Protein AF-A0A0S7EJ50-F1 (afdb_monomer)

InterPro domains:
  IPR002126 Cadherin-like [PF00028] (63-125)
  IPR002126 Cadherin-like [PR00205] (23-35)
  IPR002126 Cadherin-like [PR00205] (37-56)
  IPR002126 Cadherin-like [PR00205] (56-69)
  IPR002126 Cadherin-like [PS50268] (10-58)
  IPR002126 Cadherin-like [PS50268] (59-124)
  IPR002126 Cadherin-like [SM00112] (1-56)
  IPR015919 Cadherin-like superfamily [SSF49313] (10-58)
  IPR015919 Cadherin-like superfamily [SSF49313] (46-128)
  IPR020894 Cadherin conserved site [PS00232] (46-56)
  IPR050174 Protocadherin/Cadherin-related Cell Adhesion [PTHR24028] (4-130)

Radius of gyration: 29.41 Å; Cα contacts (8 Å, |Δi|>4): 168; chains: 1; bounding box: 62×27×97 Å

Structure (mmCIF, N/CA/C/O backbone):
data_AF-A0A0S7EJ50-F1
#
_entry.id   AF-A0A0S7EJ50-F1
#
loop_
_atom_site.group_PDB
_atom_site.id
_atom_site.type_symbol
_atom_site.label_atom_id
_atom_site.label_alt_id
_atom_site.label_comp_id
_atom_site.label_asym_id
_atom_site.label_entity_id
_atom_site.label_seq_id
_atom_site.pdbx_PDB_ins_code
_atom_site.Cartn_x
_atom_site.Cartn_y
_atom_site.Cartn_z
_atom_site.occupancy
_atom_site.B_iso_or_equiv
_atom_site.auth_seq_id
_atom_site.auth_comp_id
_atom_site.auth_asym_id
_atom_site.auth_atom_id
_atom_site.pdbx_PDB_model_num
ATOM 1 N N . GLU A 1 1 ? 37.054 -16.760 -39.577 1.00 46.12 1 GLU A N 1
ATOM 2 C CA . GLU A 1 1 ? 36.215 -17.005 -38.386 1.00 46.12 1 GLU A CA 1
ATOM 3 C C . GLU A 1 1 ? 34.843 -16.431 -38.690 1.00 46.12 1 GLU A C 1
ATOM 5 O O . GLU A 1 1 ? 34.790 -15.350 -39.262 1.00 46.12 1 GLU A O 1
ATOM 10 N N . ARG A 1 2 ? 33.759 -17.186 -38.483 1.00 49.78 2 ARG A N 1
ATOM 11 C CA . ARG A 1 2 ? 32.410 -16.651 -38.710 1.00 49.78 2 ARG A CA 1
ATOM 12 C C . ARG A 1 2 ? 32.139 -15.667 -37.579 1.00 49.78 2 ARG A C 1
ATOM 14 O O . ARG A 1 2 ? 32.277 -16.059 -36.425 1.00 49.78 2 ARG A O 1
ATOM 21 N N . GLU A 1 3 ? 31.821 -14.419 -37.910 1.00 58.97 3 GLU A N 1
ATOM 22 C CA . GLU A 1 3 ? 31.184 -13.506 -36.965 1.00 58.97 3 GLU A CA 1
ATOM 23 C C . GLU A 1 3 ? 29.916 -14.207 -36.477 1.00 58.97 3 GLU A C 1
ATOM 25 O O . GLU A 1 3 ? 28.942 -14.323 -37.213 1.00 58.97 3 GLU A O 1
ATOM 30 N N . GLU A 1 4 ? 29.959 -14.783 -35.277 1.00 58.62 4 GLU A N 1
ATOM 31 C CA . GLU A 1 4 ? 28.732 -15.122 -34.572 1.00 58.62 4 GLU A CA 1
ATOM 32 C C . GLU A 1 4 ? 27.952 -13.819 -34.428 1.00 58.62 4 GLU A C 1
ATOM 34 O O . GLU A 1 4 ? 28.496 -12.828 -33.928 1.00 58.62 4 GLU A O 1
ATOM 39 N N . ASP A 1 5 ? 26.718 -13.810 -34.933 1.00 63.16 5 ASP A N 1
ATOM 40 C CA . ASP A 1 5 ? 25.819 -12.664 -34.887 1.00 63.16 5 ASP A CA 1
ATOM 41 C C . ASP A 1 5 ? 25.828 -12.074 -33.470 1.00 63.16 5 ASP A C 1
ATOM 43 O O . ASP A 1 5 ? 25.328 -12.673 -32.515 1.00 63.16 5 ASP A O 1
ATOM 47 N N . LYS A 1 6 ? 26.450 -10.901 -33.301 1.00 73.88 6 LYS A N 1
ATOM 48 C CA . LYS A 1 6 ? 26.481 -10.205 -32.012 1.00 73.88 6 LYS A CA 1
ATOM 49 C C . LYS A 1 6 ? 25.097 -9.627 -31.757 1.00 73.88 6 LYS A C 1
ATOM 51 O O . LYS A 1 6 ? 24.791 -8.511 -32.169 1.00 73.88 6 LYS A O 1
ATOM 56 N N . ILE A 1 7 ? 24.256 -10.401 -31.084 1.00 81.88 7 ILE A N 1
ATOM 57 C CA . ILE A 1 7 ? 22.911 -9.975 -30.704 1.00 81.88 7 ILE A CA 1
ATOM 58 C C . ILE A 1 7 ? 23.022 -9.013 -29.508 1.00 81.88 7 ILE A C 1
ATOM 60 O O . ILE A 1 7 ? 23.662 -9.355 -28.508 1.00 81.88 7 ILE A O 1
ATOM 64 N N . PRO A 1 8 ? 22.417 -7.813 -29.566 1.00 83.62 8 PRO A N 1
ATOM 65 C CA . PRO A 1 8 ? 22.392 -6.912 -28.423 1.00 83.62 8 PRO A CA 1
ATOM 66 C C . PRO A 1 8 ? 21.527 -7.496 -27.299 1.00 83.62 8 PRO A C 1
ATOM 68 O O . PRO A 1 8 ? 20.427 -7.990 -27.535 1.00 83.62 8 PRO A O 1
ATOM 71 N N . PHE A 1 9 ? 22.001 -7.385 -26.061 1.00 89.81 9 PHE A N 1
ATOM 72 C CA . PHE A 1 9 ? 21.250 -7.752 -24.862 1.00 89.81 9 PHE A CA 1
ATOM 73 C C . PHE A 1 9 ? 21.258 -6.602 -23.854 1.00 89.81 9 PHE A C 1
ATOM 75 O O . PHE A 1 9 ? 22.217 -5.834 -23.758 1.00 89.81 9 PHE A O 1
ATOM 82 N N . LEU A 1 10 ? 20.170 -6.477 -23.093 1.00 92.06 10 LEU A N 1
ATOM 83 C CA . LEU A 1 10 ? 20.070 -5.514 -22.001 1.00 92.06 10 LEU A CA 1
ATOM 84 C C . LEU A 1 10 ? 20.639 -6.131 -20.724 1.00 92.06 10 LEU A C 1
ATOM 86 O O . LEU A 1 10 ? 20.318 -7.262 -20.370 1.00 92.06 10 LEU A O 1
ATOM 90 N N . VAL A 1 11 ? 21.473 -5.367 -20.020 1.00 94.25 11 VAL A N 1
ATOM 91 C CA . VAL A 1 11 ? 22.047 -5.765 -18.730 1.00 94.25 11 VAL A CA 1
ATOM 92 C C . VAL A 1 11 ? 21.588 -4.789 -17.670 1.00 94.25 11 VAL A C 1
ATOM 94 O O . VAL A 1 11 ? 21.805 -3.580 -17.789 1.00 94.25 11 VAL A O 1
ATOM 97 N N . LEU A 1 12 ? 21.011 -5.322 -16.602 1.00 96.38 12 LEU A N 1
ATOM 98 C CA . LEU A 1 12 ? 20.643 -4.523 -15.452 1.00 96.38 12 LEU A CA 1
ATOM 99 C C . LEU A 1 12 ? 21.904 -4.061 -14.705 1.00 96.38 12 LEU A C 1
ATOM 101 O O . LEU A 1 12 ? 22.753 -4.870 -14.336 1.00 96.38 12 LEU A O 1
ATOM 105 N N . LYS A 1 13 ? 22.048 -2.748 -14.501 1.00 95.50 13 LYS A N 1
ATOM 106 C CA . LYS A 1 13 ? 23.206 -2.158 -13.798 1.00 95.50 13 LYS A CA 1
ATOM 107 C C . LYS A 1 13 ? 22.934 -1.820 -12.333 1.00 95.50 13 LYS A C 1
ATOM 109 O O . LYS A 1 13 ? 23.882 -1.699 -11.565 1.00 95.50 13 LYS A O 1
ATOM 114 N N . LYS A 1 14 ? 21.668 -1.632 -11.961 1.00 95.19 14 LYS A N 1
ATOM 115 C CA . LYS A 1 14 ? 21.194 -1.321 -10.605 1.00 95.19 14 LYS A CA 1
ATOM 116 C C . LYS A 1 14 ? 19.864 -2.027 -10.384 1.00 95.19 14 LYS A C 1
ATOM 118 O O . LYS A 1 14 ? 19.168 -2.266 -11.363 1.00 95.19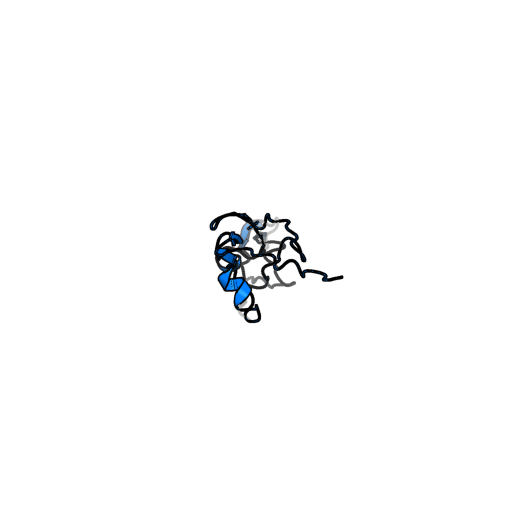 14 LYS A O 1
ATOM 123 N N . SER A 1 15 ? 19.522 -2.338 -9.139 1.00 95.38 15 SER A N 1
ATOM 124 C CA . SER A 1 15 ? 18.203 -2.880 -8.808 1.00 95.38 15 SER A CA 1
ATOM 125 C C . SER A 1 15 ? 17.087 -1.971 -9.333 1.00 95.38 15 SER A C 1
ATOM 127 O O . SER A 1 15 ? 17.245 -0.748 -9.387 1.00 95.38 15 SER A O 1
ATOM 129 N N . LEU A 1 16 ? 15.991 -2.596 -9.754 1.00 96.81 16 LEU A N 1
ATOM 130 C CA . LEU A 1 16 ? 14.746 -1.911 -10.078 1.00 96.81 16 LEU A CA 1
ATOM 131 C C . LEU A 1 16 ? 13.891 -1.853 -8.816 1.00 96.81 16 LEU A C 1
ATOM 133 O O . LEU A 1 16 ? 13.971 -2.752 -7.984 1.00 96.81 16 LEU A O 1
ATOM 137 N N . ASP A 1 17 ? 13.113 -0.792 -8.710 1.00 96.62 17 ASP A N 1
ATOM 138 C CA . ASP A 1 17 ? 12.204 -0.512 -7.607 1.00 96.62 17 ASP A CA 1
ATOM 139 C C . ASP A 1 17 ? 10.969 0.120 -8.256 1.00 96.62 17 ASP A C 1
ATOM 141 O O . ASP A 1 17 ? 11.080 1.159 -8.926 1.00 96.62 17 ASP A O 1
ATOM 145 N N . ARG A 1 18 ? 9.832 -0.577 -8.175 1.00 97.75 18 ARG A N 1
ATOM 146 C CA . ARG A 1 18 ? 8.611 -0.200 -8.893 1.00 97.75 18 ARG A CA 1
ATOM 147 C C . ARG A 1 18 ? 7.968 1.019 -8.233 1.00 97.75 18 ARG A C 1
ATOM 149 O O . ARG A 1 18 ? 7.501 1.912 -8.943 1.00 97.75 18 ARG A O 1
ATOM 156 N N . GLU A 1 19 ? 8.034 1.090 -6.909 1.00 97.44 19 GLU A N 1
ATOM 157 C CA . GLU A 1 19 ? 7.542 2.168 -6.051 1.00 97.44 19 GLU A CA 1
ATOM 158 C C . GLU A 1 19 ? 8.272 3.480 -6.366 1.00 97.44 19 GLU A C 1
ATOM 160 O O . GLU A 1 19 ? 7.678 4.560 -6.331 1.00 97.44 19 GLU A O 1
ATOM 165 N N . VAL A 1 20 ? 9.554 3.398 -6.735 1.00 96.69 20 VAL A N 1
ATOM 166 C CA . VAL A 1 20 ? 10.339 4.543 -7.211 1.00 96.69 20 VAL A CA 1
ATOM 167 C C . VAL A 1 20 ? 10.078 4.835 -8.689 1.00 96.69 20 VAL A C 1
ATOM 169 O O . VAL A 1 20 ? 9.939 6.002 -9.075 1.00 96.69 20 VAL A O 1
ATOM 172 N N . LYS A 1 21 ? 10.072 3.808 -9.548 1.00 96.88 21 LYS A N 1
ATOM 173 C CA . LYS A 1 21 ? 9.876 3.971 -10.994 1.00 96.88 21 LYS A CA 1
ATOM 174 C C . LYS A 1 21 ? 9.357 2.698 -11.665 1.00 96.88 21 LYS A C 1
ATOM 176 O O . LYS A 1 21 ? 10.116 1.785 -11.975 1.00 96.88 21 LYS A O 1
ATOM 181 N N . SER A 1 22 ? 8.082 2.718 -12.038 1.00 97.00 22 SER A N 1
ATOM 182 C CA . SER A 1 22 ? 7.398 1.597 -12.694 1.00 97.00 22 SER A CA 1
ATOM 183 C C . SER A 1 22 ? 7.676 1.448 -14.198 1.00 97.00 22 SER A C 1
ATOM 185 O O . SER A 1 22 ? 7.401 0.397 -14.774 1.00 97.00 22 SER A O 1
ATOM 187 N N . GLU A 1 23 ? 8.232 2.467 -14.864 1.00 97.56 23 GLU A N 1
ATOM 188 C CA . GLU A 1 23 ? 8.473 2.437 -16.314 1.00 97.56 23 GLU A CA 1
ATOM 189 C C . GLU A 1 23 ? 9.803 3.093 -16.710 1.00 97.56 23 GLU A C 1
ATOM 191 O O . GLU A 1 23 ? 10.122 4.220 -16.317 1.00 97.56 23 GLU A O 1
ATOM 196 N N . HIS A 1 24 ? 10.562 2.422 -17.578 1.00 96.56 24 HIS A N 1
ATOM 197 C CA . HIS A 1 24 ? 11.750 2.966 -18.230 1.00 96.56 24 HIS A CA 1
ATOM 198 C C . HIS A 1 24 ? 11.565 3.022 -19.746 1.00 96.56 24 HIS A C 1
ATOM 200 O O . HIS A 1 24 ? 11.336 2.007 -20.399 1.00 96.56 24 HIS A O 1
ATOM 206 N N . ARG A 1 25 ? 11.742 4.216 -20.319 1.00 96.69 25 ARG A N 1
ATOM 207 C CA . ARG A 1 25 ? 11.748 4.431 -21.769 1.00 96.69 25 ARG A CA 1
ATOM 208 C C . ARG A 1 25 ? 13.173 4.596 -22.261 1.00 96.69 25 ARG A C 1
ATOM 210 O O . ARG A 1 25 ? 13.888 5.475 -21.781 1.00 96.69 25 ARG A O 1
ATOM 217 N N . LEU A 1 26 ? 13.571 3.762 -23.210 1.00 95.25 26 LEU A N 1
ATOM 218 C CA . LEU A 1 26 ? 14.888 3.793 -23.836 1.00 95.25 26 LEU A CA 1
ATOM 219 C C . LEU A 1 26 ? 14.735 3.985 -25.344 1.00 95.25 26 LEU A C 1
ATOM 221 O O . LEU A 1 26 ? 13.747 3.556 -25.937 1.00 95.25 26 LEU A O 1
ATOM 225 N N . VAL A 1 27 ? 15.741 4.591 -25.969 1.00 96.06 27 VAL A N 1
ATOM 226 C CA . VAL A 1 27 ? 15.870 4.643 -27.428 1.00 96.06 27 VAL A CA 1
ATOM 227 C C . VAL A 1 27 ? 17.108 3.845 -27.801 1.00 96.06 27 VAL A C 1
ATOM 229 O O . VAL A 1 27 ? 18.219 4.193 -27.404 1.00 96.06 27 VAL A O 1
ATOM 232 N N . LEU A 1 28 ? 16.912 2.756 -28.535 1.00 93.88 28 LEU A N 1
ATOM 233 C CA . LEU A 1 28 ? 17.989 1.974 -29.120 1.00 93.88 28 LEU A CA 1
ATOM 234 C C . LEU A 1 28 ? 18.301 2.544 -30.504 1.00 93.88 28 LEU A C 1
ATOM 236 O O . LEU A 1 28 ? 17.420 2.586 -31.358 1.00 93.88 28 LEU A O 1
ATOM 240 N N . THR A 1 29 ? 19.544 2.958 -30.730 1.00 94.56 29 THR A N 1
ATOM 241 C CA . THR A 1 29 ? 20.014 3.441 -32.034 1.00 94.56 29 THR A CA 1
ATOM 242 C C . THR A 1 29 ? 20.982 2.433 -32.635 1.00 94.56 29 THR A C 1
ATOM 244 O O . THR A 1 29 ? 22.005 2.115 -32.031 1.00 94.56 29 THR A O 1
ATOM 247 N N . ALA A 1 30 ? 20.666 1.952 -33.833 1.00 93.19 30 ALA A N 1
ATOM 248 C CA . ALA A 1 30 ? 21.578 1.199 -34.681 1.00 93.19 30 ALA A CA 1
ATOM 249 C C . ALA A 1 30 ? 22.248 2.153 -35.676 1.00 93.19 30 ALA A C 1
ATOM 251 O O . ALA A 1 30 ? 21.593 3.058 -36.190 1.00 93.19 30 ALA A O 1
ATOM 252 N N . LEU A 1 31 ? 23.535 1.947 -35.947 1.00 94.19 31 LEU A N 1
ATOM 253 C CA . LEU A 1 31 ? 24.338 2.705 -36.910 1.00 94.19 31 LEU A CA 1
ATOM 254 C C . LEU A 1 31 ? 24.922 1.728 -37.931 1.00 94.19 31 LEU A C 1
ATOM 256 O O . LEU A 1 31 ? 25.409 0.666 -37.540 1.00 94.19 31 LEU A O 1
ATOM 260 N N . ASP A 1 32 ? 24.880 2.077 -39.216 1.00 92.81 32 ASP A N 1
ATOM 261 C CA . ASP A 1 32 ? 25.607 1.333 -40.245 1.00 92.81 32 ASP A CA 1
ATOM 262 C C . ASP A 1 32 ? 27.090 1.753 -40.315 1.00 92.81 32 ASP A C 1
ATOM 264 O O . ASP A 1 32 ? 27.518 2.746 -39.721 1.00 92.81 32 ASP A O 1
ATOM 268 N N . GLY A 1 33 ? 27.898 0.962 -41.026 1.00 93.44 33 GLY A N 1
ATOM 269 C CA . GLY A 1 33 ? 29.323 1.234 -41.247 1.00 93.44 33 GLY A CA 1
ATOM 270 C C . GLY A 1 33 ? 29.616 2.126 -42.460 1.00 93.44 33 GLY A C 1
ATOM 271 O O . GLY A 1 33 ? 30.744 2.118 -42.948 1.00 93.44 33 GLY A O 1
ATOM 272 N N . GLY A 1 34 ? 28.610 2.814 -43.010 1.00 93.94 34 GLY A N 1
ATOM 273 C CA . GLY A 1 34 ? 28.749 3.615 -44.225 1.00 93.94 34 GLY A CA 1
ATOM 274 C C . GLY A 1 34 ? 29.421 4.974 -44.001 1.00 93.94 34 GLY A C 1
ATOM 275 O O . GLY A 1 34 ? 29.532 5.461 -42.877 1.00 93.94 34 GLY A O 1
ATOM 276 N N . THR A 1 35 ? 29.810 5.626 -45.103 1.00 94.25 35 THR A N 1
ATOM 277 C CA . THR A 1 35 ? 30.296 7.016 -45.111 1.00 94.25 35 THR A CA 1
ATOM 278 C C . THR A 1 35 ? 29.529 7.817 -46.176 1.00 94.25 35 THR A C 1
ATOM 280 O O . THR A 1 35 ? 29.799 7.636 -47.364 1.00 94.25 35 THR A O 1
ATOM 283 N N . PRO A 1 36 ? 28.578 8.699 -45.803 1.00 91.00 36 PRO A N 1
ATOM 284 C CA . PRO A 1 36 ? 28.131 8.982 -44.438 1.00 91.00 36 PRO A CA 1
ATOM 285 C C . PRO A 1 36 ? 27.330 7.815 -43.842 1.00 91.00 36 PRO A C 1
ATOM 287 O O . PRO A 1 36 ? 26.658 7.088 -44.575 1.00 91.00 36 PRO A O 1
ATOM 290 N N . SER A 1 37 ? 27.385 7.664 -42.520 1.00 94.31 37 SER A N 1
ATOM 291 C CA . SER A 1 37 ? 26.638 6.621 -41.820 1.00 94.31 37 SER A CA 1
ATOM 292 C C . SER A 1 37 ? 25.148 6.947 -41.746 1.00 94.31 37 SER A C 1
ATOM 294 O O . SE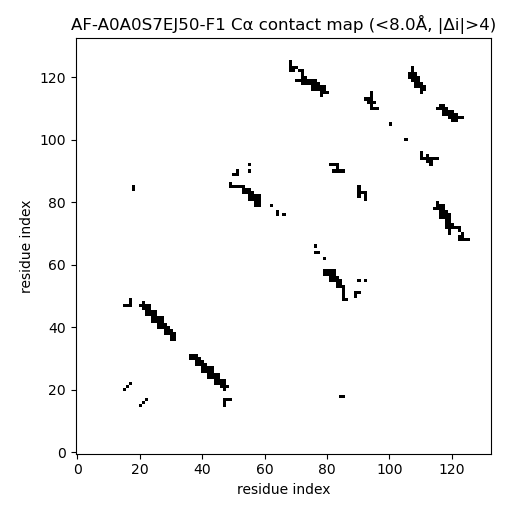R A 1 37 ? 24.737 8.113 -41.714 1.00 94.31 37 SER A O 1
ATOM 296 N N . ARG A 1 38 ? 24.319 5.905 -41.709 1.00 96.38 38 ARG A N 1
ATOM 297 C CA . ARG A 1 38 ? 22.877 5.993 -41.458 1.00 96.38 38 ARG A CA 1
ATOM 298 C C . ARG A 1 38 ? 22.537 5.338 -40.132 1.00 96.38 38 ARG A C 1
ATOM 300 O O . ARG A 1 38 ? 23.219 4.417 -39.686 1.00 96.38 38 ARG A O 1
ATOM 307 N N . SER A 1 39 ? 21.456 5.803 -39.517 1.00 96.06 39 SER A N 1
ATOM 308 C CA . SER A 1 39 ? 20.945 5.239 -38.274 1.00 96.06 39 SER A CA 1
ATOM 309 C C . SER A 1 39 ? 19.478 4.837 -38.361 1.00 96.06 39 SER A C 1
ATOM 311 O O . SER A 1 39 ? 18.711 5.360 -39.171 1.00 96.06 39 SER A O 1
ATOM 313 N N . GLY A 1 40 ? 19.094 3.899 -37.499 1.00 95.31 40 GLY A N 1
ATOM 314 C CA . GLY A 1 40 ? 17.710 3.525 -37.229 1.00 95.31 40 GLY A CA 1
ATOM 315 C C . GLY A 1 40 ? 17.459 3.511 -35.725 1.00 95.31 40 GLY A C 1
ATOM 316 O O . GLY A 1 40 ? 18.315 3.059 -34.966 1.00 95.31 40 GLY A O 1
ATOM 317 N N . ASN A 1 41 ? 16.295 3.998 -35.295 1.00 96.06 41 ASN A N 1
ATOM 318 C CA . ASN A 1 41 ? 15.933 4.080 -33.880 1.00 96.06 41 ASN A CA 1
ATOM 319 C C . ASN A 1 41 ? 14.760 3.149 -33.550 1.00 96.06 41 ASN A C 1
ATOM 321 O O . ASN A 1 41 ? 13.817 3.032 -34.331 1.00 96.06 41 ASN A O 1
ATOM 325 N N . LEU A 1 42 ? 14.791 2.555 -32.358 1.00 94.44 42 LEU A N 1
ATOM 326 C CA . LEU A 1 42 ? 13.713 1.764 -31.772 1.00 94.44 42 LEU A CA 1
ATOM 327 C C . LEU A 1 42 ? 13.407 2.276 -30.360 1.00 94.44 42 LEU A C 1
ATOM 329 O O . LEU A 1 42 ? 14.300 2.352 -29.518 1.00 94.44 42 LEU A O 1
ATOM 333 N N . ASN A 1 43 ? 12.140 2.587 -30.088 1.00 96.38 43 ASN A N 1
ATOM 334 C CA . ASN A 1 43 ? 11.689 2.961 -28.749 1.00 96.38 43 ASN A CA 1
ATOM 335 C C . ASN A 1 43 ? 11.347 1.700 -27.950 1.00 96.38 43 ASN A C 1
ATOM 337 O O . ASN A 1 43 ? 10.490 0.918 -28.356 1.00 96.38 43 ASN A O 1
ATOM 341 N N . LEU A 1 44 ? 11.997 1.522 -26.804 1.00 95.44 44 LEU A N 1
ATOM 342 C CA . LEU A 1 44 ? 11.761 0.425 -25.874 1.00 95.44 44 LEU A CA 1
ATOM 343 C C . LEU A 1 44 ? 11.048 0.962 -24.635 1.00 95.44 44 LEU A C 1
ATOM 345 O O . LEU A 1 44 ? 11.505 1.933 -24.029 1.00 95.44 44 LEU A O 1
ATOM 349 N N . THR A 1 45 ? 9.962 0.302 -24.245 1.00 97.25 45 THR A N 1
ATOM 350 C CA . THR A 1 45 ? 9.263 0.562 -22.981 1.00 97.25 45 THR A CA 1
ATOM 351 C C . THR A 1 45 ? 9.430 -0.659 -22.094 1.00 97.25 45 THR A C 1
ATOM 353 O O . THR A 1 45 ? 9.007 -1.752 -22.459 1.00 97.25 45 THR A O 1
ATOM 356 N N . ILE A 1 46 ? 10.104 -0.478 -20.964 1.00 96.50 46 ILE A N 1
ATOM 357 C CA . ILE A 1 46 ? 10.343 -1.516 -19.965 1.00 96.50 46 ILE A CA 1
ATOM 358 C C . ILE A 1 46 ? 9.427 -1.218 -18.785 1.00 96.50 46 ILE A C 1
ATOM 360 O O . ILE A 1 46 ? 9.598 -0.195 -18.121 1.00 96.50 46 ILE A O 1
ATOM 364 N N . THR A 1 47 ? 8.483 -2.114 -18.528 1.00 97.38 47 THR A N 1
ATOM 365 C CA . THR A 1 47 ? 7.597 -2.059 -17.364 1.00 97.38 47 THR A CA 1
ATOM 366 C C . THR A 1 47 ? 8.204 -2.880 -16.234 1.00 97.38 47 THR A C 1
ATOM 368 O O . THR A 1 47 ? 8.578 -4.036 -16.437 1.00 97.38 47 THR A O 1
ATOM 371 N N . VAL A 1 48 ? 8.329 -2.275 -15.056 1.00 97.44 48 VAL A N 1
ATOM 372 C CA . VAL A 1 48 ? 8.740 -2.960 -13.829 1.00 97.44 48 VAL A CA 1
ATOM 373 C C . VAL A 1 48 ? 7.493 -3.588 -13.223 1.00 97.44 48 VAL A C 1
ATOM 375 O O . VAL A 1 48 ? 6.494 -2.901 -13.028 1.00 97.44 48 VAL A O 1
ATOM 378 N N . LEU A 1 49 ? 7.536 -4.897 -12.986 1.00 96.69 49 LEU A N 1
ATOM 379 C CA . LEU A 1 49 ? 6.430 -5.614 -12.362 1.00 96.69 49 LEU A CA 1
ATOM 380 C C . LEU A 1 49 ? 6.495 -5.457 -10.847 1.00 96.69 49 LEU A C 1
ATOM 382 O O . LEU A 1 49 ? 7.581 -5.451 -10.268 1.00 96.69 49 LEU A O 1
ATOM 386 N N . ASP A 1 50 ? 5.319 -5.358 -10.246 1.00 96.56 50 ASP A N 1
ATOM 387 C CA . ASP A 1 50 ? 5.133 -5.300 -8.805 1.00 96.56 50 ASP A CA 1
ATOM 388 C C . ASP A 1 50 ? 5.510 -6.618 -8.118 1.00 96.56 50 ASP A C 1
ATOM 390 O O . ASP A 1 50 ? 5.287 -7.713 -8.649 1.00 96.56 50 ASP A O 1
ATOM 394 N N . VAL A 1 51 ? 6.077 -6.496 -6.922 1.00 96.31 51 VAL A N 1
ATOM 395 C CA . VAL A 1 51 ? 6.323 -7.593 -5.988 1.00 96.31 51 VAL A CA 1
ATOM 396 C C . VAL A 1 51 ? 5.810 -7.156 -4.621 1.00 96.31 51 VAL A C 1
ATOM 398 O O . VAL A 1 51 ? 5.887 -5.983 -4.300 1.00 96.31 51 VAL A O 1
ATOM 401 N N . ASN A 1 52 ? 5.315 -8.095 -3.813 1.00 97.31 52 ASN A N 1
ATOM 402 C CA . ASN A 1 52 ? 4.863 -7.787 -2.455 1.00 97.31 52 ASN A CA 1
ATOM 403 C C . ASN A 1 52 ? 6.074 -7.621 -1.522 1.00 97.31 52 ASN A C 1
ATOM 405 O O . ASN A 1 52 ? 6.516 -8.594 -0.895 1.00 97.31 52 ASN A O 1
ATOM 409 N N . ASP A 1 53 ? 6.683 -6.437 -1.532 1.00 96.75 53 ASP A N 1
ATOM 410 C CA . ASP A 1 53 ? 7.851 -6.104 -0.715 1.00 96.75 53 ASP A CA 1
ATOM 411 C C . ASP A 1 53 ? 7.624 -4.936 0.253 1.00 96.75 53 ASP A C 1
ATOM 413 O O . ASP A 1 53 ? 8.477 -4.677 1.116 1.00 96.75 53 ASP A O 1
ATOM 417 N N . ASN A 1 54 ? 6.447 -4.310 0.205 1.00 97.12 54 ASN A N 1
ATOM 418 C CA . ASN A 1 54 ? 5.996 -3.375 1.217 1.00 97.12 54 ASN A CA 1
ATOM 419 C C . ASN A 1 54 ? 5.085 -4.076 2.232 1.00 97.12 54 ASN A C 1
ATOM 421 O O . ASN A 1 54 ? 4.707 -5.238 2.116 1.00 97.12 54 ASN A O 1
ATOM 425 N N . ARG A 1 55 ? 4.861 -3.404 3.361 1.00 96.81 55 ARG A N 1
ATOM 426 C CA . ARG A 1 55 ? 3.930 -3.878 4.387 1.00 96.81 55 ARG A CA 1
ATOM 427 C C . ARG A 1 55 ? 2.906 -2.788 4.653 1.00 96.81 55 ARG A C 1
ATOM 429 O O . ARG A 1 55 ? 3.303 -1.616 4.652 1.00 96.81 55 ARG A O 1
ATOM 436 N N . PRO A 1 56 ? 1.672 -3.133 5.057 1.00 97.75 56 PRO A N 1
ATOM 437 C CA . PRO A 1 56 ? 0.684 -2.124 5.393 1.00 97.75 56 PRO A CA 1
ATOM 438 C C . PRO A 1 56 ? 1.164 -1.246 6.554 1.00 97.75 56 PRO A C 1
ATOM 440 O O . PRO A 1 56 ? 1.621 -1.742 7.592 1.00 97.75 56 PRO A O 1
ATOM 443 N N . VAL A 1 57 ? 1.036 0.071 6.399 1.00 97.75 57 VAL A N 1
ATOM 444 C CA . VAL A 1 57 ? 1.415 1.073 7.403 1.00 97.75 57 VAL A CA 1
ATOM 445 C C . VAL A 1 57 ? 0.181 1.844 7.850 1.00 97.75 57 VAL A C 1
ATOM 447 O O . VAL A 1 57 ? -0.503 2.455 7.034 1.00 97.75 57 VAL A O 1
ATOM 450 N N . PHE A 1 58 ? -0.106 1.838 9.153 1.00 98.12 58 PHE A N 1
ATOM 451 C CA . PHE A 1 58 ? -1.189 2.639 9.726 1.00 98.12 58 PHE A CA 1
ATOM 452 C C . PHE A 1 58 ? -0.902 4.140 9.627 1.00 98.12 58 PHE A C 1
ATOM 454 O O . PHE A 1 58 ? 0.237 4.582 9.743 1.00 98.12 58 PHE A O 1
ATOM 461 N N . SER A 1 59 ? -1.957 4.945 9.486 1.00 97.31 59 SER A N 1
ATOM 462 C CA . SER A 1 59 ? -1.849 6.409 9.438 1.00 97.31 59 SER A CA 1
ATOM 463 C C . SER A 1 59 ? -1.407 7.047 10.761 1.00 97.31 59 SER A C 1
ATOM 465 O O . SER A 1 59 ? -1.014 8.213 10.779 1.00 97.31 59 SER A O 1
ATOM 467 N N . SER A 1 60 ? -1.491 6.313 11.873 1.00 96.88 60 SER A N 1
ATOM 468 C CA . SER A 1 60 ? -1.006 6.735 13.183 1.00 96.88 60 SER A CA 1
ATOM 469 C C . SER A 1 60 ? -0.599 5.532 14.027 1.00 96.88 60 SER A C 1
ATOM 471 O O . SER A 1 60 ? -1.249 4.489 13.980 1.00 96.88 60 SER A O 1
ATOM 473 N N . ASP A 1 61 ? 0.427 5.704 14.860 1.00 95.25 61 ASP A N 1
ATOM 474 C CA . ASP A 1 61 ? 0.839 4.691 15.837 1.00 95.25 61 ASP A CA 1
ATOM 475 C C . ASP A 1 61 ? -0.187 4.526 16.969 1.00 95.25 61 ASP A C 1
ATOM 477 O O . ASP A 1 61 ? -0.295 3.459 17.575 1.00 95.25 61 ASP A O 1
ATOM 481 N N . ILE A 1 62 ? -0.936 5.593 17.287 1.00 96.06 62 ILE A N 1
ATOM 482 C CA . ILE A 1 62 ? -1.895 5.617 18.395 1.00 96.06 62 ILE A CA 1
ATOM 483 C C . ILE A 1 62 ? -3.177 6.325 17.965 1.00 96.06 62 ILE A C 1
ATOM 485 O O . ILE A 1 62 ? -3.212 7.536 17.756 1.00 96.06 62 ILE A O 1
ATOM 489 N N . TYR A 1 63 ? -4.276 5.576 17.964 1.00 96.06 63 TYR A N 1
ATOM 490 C CA . TYR A 1 63 ? -5.615 6.114 17.765 1.00 96.06 63 TYR A CA 1
ATOM 491 C C . TYR A 1 63 ? -6.295 6.360 19.115 1.00 96.06 63 TYR A C 1
ATOM 493 O O . TYR A 1 63 ? -6.515 5.428 19.889 1.00 96.06 63 TYR A O 1
ATOM 501 N N . THR A 1 64 ? -6.649 7.615 19.398 1.00 95.81 64 THR A N 1
ATOM 502 C CA . THR A 1 64 ? -7.371 7.998 20.621 1.00 95.81 64 THR A CA 1
ATOM 503 C C . THR A 1 64 ? -8.773 8.476 20.276 1.00 95.81 64 THR A C 1
ATOM 505 O O . THR A 1 64 ? -8.953 9.311 19.394 1.00 95.81 64 THR A O 1
ATOM 508 N N . VAL A 1 65 ? -9.770 7.974 21.001 1.00 94.00 65 VAL A N 1
ATOM 509 C CA . VAL A 1 65 ? -11.178 8.333 20.821 1.00 94.00 65 VAL A CA 1
ATOM 510 C C . VAL A 1 65 ? -11.854 8.486 22.178 1.00 94.00 65 VAL A C 1
ATOM 512 O O . VAL A 1 65 ? -11.589 7.727 23.109 1.00 94.00 65 VAL A O 1
ATOM 515 N N . SER A 1 66 ? -12.742 9.472 22.287 1.00 93.12 66 SER A N 1
ATOM 516 C CA . SER A 1 66 ? -13.653 9.612 23.424 1.00 93.12 66 SER A CA 1
ATOM 517 C C . SER A 1 66 ? -15.040 9.147 23.009 1.00 93.12 66 SER A C 1
ATOM 519 O O . SER A 1 66 ? -15.588 9.634 22.024 1.00 93.12 66 SER A O 1
ATOM 521 N N . LEU A 1 67 ? -15.606 8.207 23.761 1.00 91.19 67 LEU A N 1
ATOM 522 C CA . LEU A 1 67 ? -16.894 7.594 23.459 1.00 91.19 67 LEU A CA 1
ATOM 523 C C . LEU A 1 67 ? -17.819 7.699 24.670 1.00 91.19 67 LEU A C 1
ATOM 525 O O . LEU A 1 67 ? -17.403 7.458 25.803 1.00 91.19 67 LEU A O 1
ATOM 529 N N . ASN A 1 68 ? -19.082 8.048 24.429 1.00 90.56 68 ASN A N 1
ATOM 530 C CA . ASN A 1 68 ? -20.096 8.060 25.477 1.00 90.56 68 ASN A CA 1
ATOM 531 C C . ASN A 1 68 ? -20.405 6.617 25.914 1.00 90.56 68 ASN A C 1
ATOM 533 O O . ASN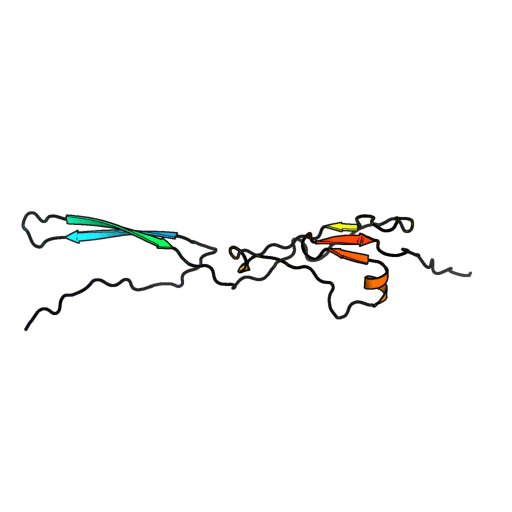 A 1 68 ? -20.666 5.757 25.078 1.00 90.56 68 ASN A O 1
ATOM 537 N N . GLU A 1 69 ? -20.429 6.355 27.220 1.00 88.00 69 GLU A N 1
ATOM 538 C CA . GLU A 1 69 ? -20.773 5.038 27.781 1.00 88.00 69 GLU A CA 1
ATOM 539 C C . GLU A 1 69 ? -22.192 4.565 27.420 1.00 88.00 69 GLU A C 1
ATOM 541 O O . GLU A 1 69 ? -22.480 3.369 27.424 1.00 88.00 69 GLU A O 1
ATOM 546 N N . ASN A 1 70 ? -23.074 5.503 27.067 1.00 89.69 70 ASN A N 1
ATOM 547 C CA . ASN A 1 70 ? -24.442 5.230 26.636 1.00 89.69 70 ASN A CA 1
ATOM 548 C C . ASN A 1 70 ? -24.570 5.078 25.112 1.00 89.69 70 ASN A C 1
ATOM 550 O O . ASN A 1 70 ? -25.690 5.024 24.605 1.00 89.69 70 ASN A O 1
ATOM 554 N N . ALA A 1 71 ? -23.455 5.042 24.371 1.00 92.94 71 ALA A N 1
ATOM 555 C CA . ALA A 1 71 ? -23.488 4.847 22.928 1.00 92.94 71 ALA A CA 1
ATOM 556 C C . ALA A 1 71 ? -24.175 3.507 22.587 1.00 92.94 71 ALA A C 1
ATOM 558 O O . ALA A 1 71 ? -23.783 2.463 23.123 1.00 92.94 71 ALA A O 1
ATOM 559 N N . PRO A 1 72 ? -25.212 3.512 21.727 1.00 93.56 72 PRO A N 1
ATOM 560 C CA . PRO A 1 72 ? -25.915 2.291 21.354 1.00 93.56 72 PRO A CA 1
ATOM 561 C C . PRO A 1 72 ? -25.022 1.363 20.513 1.00 93.56 72 PRO A C 1
ATOM 563 O O . PRO A 1 72 ? -24.095 1.842 19.847 1.00 93.56 72 PRO A O 1
ATOM 566 N N . PRO A 1 73 ? -25.311 0.048 20.477 1.00 95.06 73 PRO A N 1
ATOM 567 C CA . PRO A 1 73 ? -24.709 -0.855 19.500 1.00 95.06 73 PRO A CA 1
ATOM 568 C C . PRO A 1 73 ? -24.867 -0.331 18.062 1.00 95.06 73 PRO A C 1
ATOM 570 O O . PRO A 1 73 ? -25.875 0.289 17.727 1.00 95.06 73 PRO A O 1
ATOM 573 N N . GLY A 1 74 ? -23.854 -0.551 17.232 1.00 95.44 74 GLY A N 1
ATOM 574 C CA . GLY A 1 74 ? -23.700 -0.005 15.885 1.00 95.44 74 GLY A CA 1
ATOM 575 C C . GLY A 1 74 ? -23.046 1.381 15.824 1.00 95.44 74 GLY A C 1
ATOM 576 O O . GLY A 1 74 ? -22.660 1.812 14.733 1.00 95.44 74 GLY A O 1
ATOM 577 N N . SER A 1 75 ? -22.871 2.081 16.957 1.00 96.56 75 SER A N 1
ATOM 578 C CA . SER A 1 75 ? -22.201 3.392 16.974 1.00 96.56 75 SER A CA 1
ATOM 579 C C . SER A 1 75 ? -20.781 3.285 16.426 1.00 96.56 75 SER A C 1
ATOM 581 O O . SER A 1 75 ? -20.012 2.429 16.869 1.00 96.56 75 SER A O 1
ATOM 583 N N . LEU A 1 76 ? -20.424 4.172 15.494 1.00 96.75 76 LEU A N 1
ATOM 584 C CA . LEU A 1 76 ? -19.055 4.281 15.001 1.00 96.75 76 LEU A CA 1
ATOM 585 C C . LEU A 1 76 ? -18.159 4.796 16.125 1.00 96.75 76 LEU A C 1
ATOM 587 O O . LEU A 1 76 ? -18.423 5.845 16.710 1.00 96.75 76 LEU A O 1
ATOM 591 N N . VAL A 1 77 ? -17.105 4.041 16.414 1.00 97.06 77 VAL A N 1
ATOM 592 C CA . VAL A 1 77 ? -16.069 4.437 17.364 1.00 97.06 77 VAL A CA 1
ATOM 593 C C . VAL A 1 77 ? -15.018 5.230 16.608 1.00 97.06 77 VAL A C 1
ATOM 595 O O . VAL A 1 77 ? -14.788 6.399 16.894 1.00 97.06 77 VAL A O 1
ATOM 598 N N . ILE A 1 78 ? -14.405 4.604 15.608 1.00 97.69 78 ILE A N 1
ATOM 599 C CA . ILE A 1 78 ? -13.384 5.217 14.766 1.00 97.69 78 ILE A CA 1
ATOM 600 C C . ILE A 1 78 ? -13.265 4.430 13.463 1.00 97.69 78 ILE A C 1
ATOM 602 O O . ILE A 1 78 ? -13.586 3.245 13.424 1.00 97.69 78 ILE A O 1
ATOM 606 N N . LYS A 1 79 ? -12.770 5.078 12.411 1.00 97.62 79 LYS A N 1
ATOM 607 C CA . LYS A 1 79 ? -12.278 4.411 11.209 1.00 97.62 79 LYS A CA 1
ATOM 608 C C . LYS A 1 79 ? -10.755 4.498 11.189 1.00 97.62 79 LYS A C 1
ATOM 610 O O . LYS A 1 79 ? -10.216 5.604 11.139 1.00 97.62 79 LYS A O 1
ATOM 615 N N . ILE A 1 80 ? -10.078 3.357 11.288 1.00 97.62 80 ILE A N 1
ATOM 616 C CA . ILE A 1 80 ? -8.622 3.284 11.126 1.00 97.62 80 ILE A CA 1
ATOM 617 C C . ILE A 1 80 ? -8.281 3.184 9.641 1.00 97.62 80 ILE A C 1
ATOM 619 O O . ILE A 1 80 ? -9.099 2.745 8.838 1.00 97.62 80 ILE A O 1
ATOM 623 N N . ASN A 1 81 ? -7.081 3.627 9.281 1.00 96.81 81 ASN A N 1
ATOM 624 C CA . ASN A 1 81 ? -6.605 3.578 7.907 1.00 96.81 81 ASN A CA 1
ATOM 625 C C . ASN A 1 81 ? -5.162 3.096 7.892 1.00 96.81 81 ASN A C 1
ATOM 627 O O . ASN A 1 81 ? -4.342 3.580 8.672 1.00 96.81 81 ASN A O 1
ATOM 631 N N . ALA A 1 82 ? -4.869 2.183 6.980 1.00 97.88 82 ALA A N 1
ATOM 632 C CA . ALA A 1 82 ? -3.522 1.767 6.645 1.00 97.88 82 ALA A CA 1
ATOM 633 C C . ALA A 1 82 ? -3.343 1.874 5.134 1.00 97.88 82 ALA A C 1
ATOM 635 O O . ALA A 1 82 ? -4.325 1.855 4.395 1.00 97.88 82 ALA A O 1
ATOM 636 N N . THR A 1 83 ? -2.104 2.027 4.696 1.00 97.69 83 THR A N 1
ATOM 637 C CA . THR A 1 83 ? -1.739 2.102 3.284 1.00 97.69 83 THR A CA 1
ATOM 638 C C . THR A 1 83 ? -0.590 1.155 3.016 1.00 97.69 83 THR A C 1
ATOM 640 O O . THR A 1 83 ? 0.331 1.068 3.829 1.00 97.69 83 THR A O 1
ATOM 643 N N . ASP A 1 84 ? -0.644 0.497 1.871 1.00 98.31 84 ASP A N 1
ATOM 644 C CA . ASP A 1 84 ? 0.445 -0.277 1.304 1.00 98.31 84 ASP A CA 1
ATOM 645 C C . ASP A 1 84 ? 0.777 0.332 -0.066 1.00 98.31 84 ASP A C 1
ATOM 647 O O . ASP A 1 84 ? -0.116 0.850 -0.744 1.00 98.31 84 ASP A O 1
ATOM 651 N N . SER A 1 85 ? 2.061 0.384 -0.405 1.00 97.69 85 SER A N 1
ATOM 652 C CA . SER A 1 85 ? 2.524 1.009 -1.644 1.00 97.69 85 SER A CA 1
ATOM 653 C C . SER A 1 85 ? 2.427 0.062 -2.837 1.00 97.69 85 SER A C 1
ATOM 655 O O . SER A 1 85 ? 2.445 0.553 -3.967 1.00 97.69 85 SER A O 1
ATOM 657 N N . ASP A 1 86 ? 2.309 -1.246 -2.604 1.00 98.25 86 ASP A N 1
ATOM 658 C CA . ASP A 1 86 ? 2.287 -2.274 -3.646 1.00 98.25 86 ASP A CA 1
ATOM 659 C C . ASP A 1 86 ? 1.036 -2.181 -4.544 1.00 98.25 86 ASP A C 1
ATOM 661 O O . ASP A 1 86 ? 0.011 -1.584 -4.200 1.00 98.25 86 ASP A O 1
ATOM 665 N N . GLU A 1 87 ? 1.110 -2.749 -5.747 1.00 96.56 87 GLU A N 1
ATOM 666 C CA . GLU A 1 87 ? 0.034 -2.691 -6.739 1.00 96.56 87 GLU A CA 1
ATOM 667 C C . GLU A 1 87 ? -0.999 -3.821 -6.601 1.00 96.56 87 GLU A C 1
ATOM 669 O O . GLU A 1 87 ? -0.687 -4.996 -6.394 1.00 96.56 87 GLU A O 1
ATOM 674 N N . GLY A 1 88 ? -2.272 -3.481 -6.823 1.00 95.62 88 GLY A N 1
ATOM 675 C CA . GLY A 1 88 ? -3.353 -4.461 -6.918 1.00 95.62 88 GLY A CA 1
ATOM 676 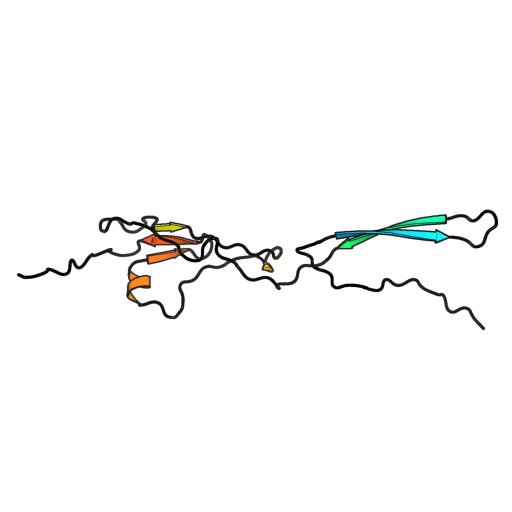C C . GLY A 1 88 ? -3.505 -5.279 -5.635 1.00 95.62 88 GLY A C 1
ATOM 677 O O . GLY A 1 88 ? -3.557 -4.716 -4.547 1.00 95.62 88 GLY A O 1
ATOM 678 N N . LEU A 1 89 ? -3.570 -6.608 -5.773 1.00 96.25 89 LEU A N 1
ATOM 679 C CA . LEU A 1 89 ? -3.750 -7.532 -4.646 1.00 96.25 89 LEU A CA 1
ATOM 680 C C . LEU A 1 89 ? -2.612 -7.462 -3.619 1.00 96.25 89 LEU A C 1
ATOM 682 O O . LEU A 1 89 ? -2.838 -7.785 -2.457 1.00 96.25 89 LEU A O 1
ATOM 686 N N . ASN A 1 90 ? -1.403 -7.063 -4.025 1.00 97.06 90 ASN A N 1
ATOM 687 C CA . ASN A 1 90 ? -0.280 -6.956 -3.095 1.00 97.06 90 ASN A CA 1
ATOM 688 C C . ASN A 1 90 ? -0.461 -5.782 -2.126 1.00 97.06 90 ASN A C 1
ATOM 690 O O . ASN A 1 90 ? -0.034 -5.885 -0.983 1.00 97.06 90 ASN A O 1
ATOM 694 N N . GLY A 1 91 ? -1.170 -4.733 -2.555 1.00 96.94 91 GLY A N 1
ATOM 695 C CA . GLY A 1 91 ? -1.511 -3.583 -1.724 1.00 96.94 91 GLY A CA 1
ATOM 696 C C . GLY A 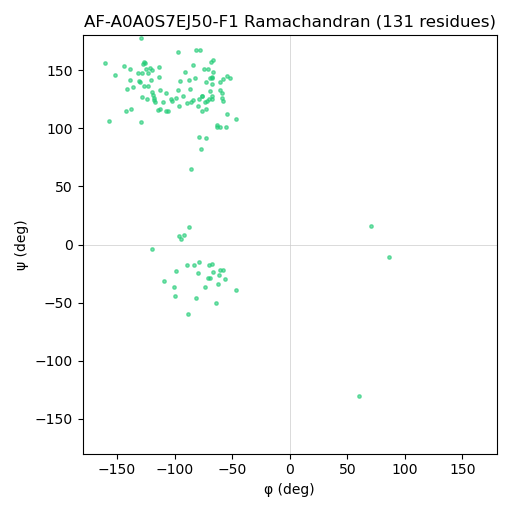1 91 ? -2.888 -3.659 -1.050 1.00 96.94 91 GLY A C 1
ATOM 697 O O . GLY A 1 91 ? -3.316 -2.686 -0.423 1.00 96.94 91 GLY A O 1
ATOM 698 N N . GLU A 1 92 ? -3.624 -4.770 -1.185 1.00 96.81 92 GLU A N 1
ATOM 699 C CA . GLU A 1 92 ? -4.916 -4.943 -0.511 1.00 96.81 92 GLU A CA 1
ATOM 700 C C . GLU A 1 92 ? -4.737 -5.175 0.995 1.00 96.81 92 GLU A C 1
ATOM 702 O O . GLU A 1 92 ? -3.848 -5.895 1.448 1.00 96.81 92 GLU A O 1
ATOM 707 N N . ILE A 1 93 ? -5.617 -4.564 1.794 1.00 97.44 93 ILE A N 1
ATOM 708 C CA . ILE A 1 93 ? -5.500 -4.549 3.254 1.00 97.44 93 ILE A CA 1
ATOM 709 C C . ILE A 1 93 ? -6.720 -5.208 3.888 1.00 97.44 93 ILE A C 1
ATOM 711 O O . ILE A 1 93 ? -7.859 -4.843 3.602 1.00 97.44 93 ILE A O 1
ATOM 715 N N . GLU A 1 94 ? -6.457 -6.121 4.823 1.00 97.38 94 GLU A N 1
ATOM 716 C CA . GLU A 1 94 ? -7.458 -6.709 5.708 1.00 97.38 94 GLU A CA 1
ATOM 717 C C . GLU A 1 94 ? -7.129 -6.395 7.177 1.00 97.38 94 GLU A C 1
ATOM 719 O O . GLU A 1 94 ? -6.018 -6.626 7.664 1.00 97.38 94 GLU A O 1
ATOM 724 N N . TYR A 1 95 ? -8.112 -5.878 7.912 1.00 97.62 95 TYR A N 1
ATOM 725 C CA . TYR A 1 95 ? -7.975 -5.505 9.316 1.00 97.62 95 TYR A CA 1
ATOM 726 C C . TYR A 1 95 ? -8.487 -6.605 10.247 1.00 97.62 95 TYR A C 1
ATOM 728 O O . TYR A 1 95 ? -9.608 -7.092 10.125 1.00 97.62 95 TYR A O 1
ATOM 736 N N . THR A 1 96 ? -7.699 -6.938 11.271 1.00 96.44 96 THR A N 1
ATOM 737 C CA . THR A 1 96 ? -8.119 -7.845 12.347 1.00 96.44 96 THR A CA 1
ATOM 738 C C . THR A 1 96 ? -7.650 -7.340 13.708 1.00 96.44 96 THR A C 1
ATOM 740 O O . THR A 1 96 ? -6.623 -6.669 13.833 1.00 96.44 96 THR A O 1
ATOM 743 N N . PHE A 1 97 ? -8.396 -7.662 14.767 1.00 95.12 97 PHE A N 1
ATOM 744 C CA . PHE A 1 97 ? -7.892 -7.454 16.122 1.00 95.12 97 PHE A CA 1
ATOM 745 C C . PHE A 1 97 ? -6.746 -8.429 16.413 1.00 95.12 97 PHE A C 1
ATOM 747 O O . PHE A 1 97 ? -6.779 -9.597 16.029 1.00 95.12 97 PHE A O 1
ATOM 754 N N . GLY A 1 98 ? -5.742 -7.962 17.157 1.00 92.00 98 GLY A N 1
ATOM 755 C CA . GLY A 1 98 ? -4.615 -8.802 17.555 1.00 92.00 98 GLY A CA 1
ATOM 756 C C . GLY A 1 98 ? -5.044 -10.041 18.355 1.00 92.00 98 GLY A C 1
ATOM 757 O O . GLY A 1 98 ? -5.915 -9.984 19.227 1.00 92.00 98 GLY A O 1
ATOM 758 N N . LYS A 1 99 ? -4.364 -11.168 18.126 1.00 87.44 99 LYS A N 1
ATOM 759 C CA . LYS A 1 99 ? -4.680 -12.471 18.751 1.00 87.44 99 LYS A CA 1
ATOM 760 C C . LYS A 1 99 ? -4.651 -12.459 20.286 1.00 87.44 99 LYS A C 1
ATOM 762 O O . LYS A 1 99 ? -5.258 -13.312 20.921 1.00 87.44 99 LYS A O 1
ATOM 767 N N . THR A 1 100 ? -3.954 -11.498 20.887 1.00 89.88 100 THR A N 1
ATOM 768 C CA . THR A 1 100 ? -3.759 -11.376 22.339 1.00 89.88 100 THR A CA 1
ATOM 769 C C . THR A 1 100 ? -4.745 -10.422 23.020 1.00 89.88 100 THR A C 1
ATOM 771 O O . THR A 1 100 ? -4.601 -10.138 24.211 1.00 89.88 100 THR A O 1
ATOM 774 N N . GLN A 1 101 ? -5.758 -9.920 22.306 1.00 90.94 101 GLN A N 1
ATOM 775 C CA . GLN A 1 101 ? -6.757 -9.039 22.908 1.00 90.94 101 GLN A CA 1
ATOM 776 C C . GLN A 1 101 ? -7.636 -9.772 23.927 1.00 90.94 10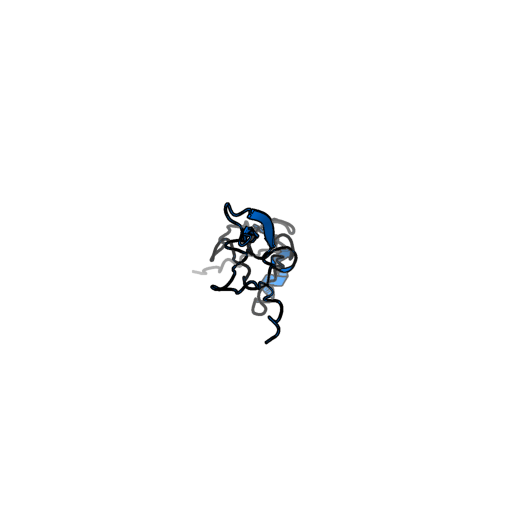1 GLN A C 1
ATOM 778 O O . GLN A 1 101 ? -8.015 -10.932 23.759 1.00 90.94 101 GLN A O 1
ATOM 783 N N . LYS A 1 102 ? -7.997 -9.070 25.007 1.00 90.81 102 LYS A N 1
ATOM 784 C CA . LYS A 1 102 ? -8.904 -9.605 26.032 1.00 90.81 102 LYS A CA 1
ATOM 785 C C . LYS A 1 102 ? -10.256 -9.924 25.393 1.00 90.81 102 LYS A C 1
ATOM 787 O O . LYS A 1 102 ? -10.783 -9.092 24.662 1.00 90.81 102 LYS A O 1
ATOM 792 N N . LYS A 1 103 ? -10.883 -11.047 25.768 1.00 88.81 103 LYS A N 1
ATOM 793 C CA . LYS A 1 103 ? -12.227 -11.445 25.289 1.00 88.81 103 LYS A CA 1
ATOM 794 C C . LYS A 1 103 ? -13.251 -10.299 25.341 1.00 88.81 103 LYS A C 1
ATOM 796 O O . LYS A 1 103 ? -14.018 -10.108 24.407 1.00 88.81 103 LYS A O 1
ATOM 801 N N . LYS A 1 104 ? -13.190 -9.480 26.397 1.00 89.31 104 LYS A N 1
ATOM 802 C CA . LYS A 1 104 ? -14.058 -8.309 26.583 1.00 89.31 104 LYS A CA 1
ATOM 803 C C . LYS A 1 104 ? -13.998 -7.303 25.419 1.00 89.31 104 LYS A C 1
ATOM 805 O O . LYS A 1 104 ? -14.996 -6.644 25.170 1.00 89.31 104 LYS A O 1
ATOM 810 N N . VAL A 1 105 ? -12.871 -7.181 24.711 1.00 91.81 105 VAL A N 1
ATOM 811 C CA . VAL A 1 105 ? -12.752 -6.321 23.519 1.00 91.81 105 VAL A CA 1
ATOM 812 C C . VAL A 1 105 ? -13.675 -6.832 22.414 1.00 91.81 105 VAL A C 1
ATOM 814 O O . VAL A 1 105 ? -14.508 -6.074 21.943 1.00 91.81 105 VAL A O 1
ATOM 817 N N . TYR A 1 106 ? -13.614 -8.127 22.096 1.00 91.75 106 TYR A N 1
ATOM 818 C CA . TYR A 1 106 ? -14.462 -8.779 21.085 1.00 91.75 106 TYR A CA 1
ATOM 819 C C . TYR A 1 106 ? -15.957 -8.831 21.450 1.00 91.75 106 TYR A C 1
ATOM 821 O O . TYR A 1 106 ? -16.819 -8.969 20.577 1.00 91.75 106 TYR A O 1
ATOM 829 N N . ASP A 1 107 ? -16.270 -8.756 22.747 1.00 91.69 107 ASP A N 1
ATOM 830 C CA . ASP A 1 107 ? -17.647 -8.694 23.245 1.00 91.69 107 ASP A CA 1
ATOM 831 C C . ASP A 1 107 ? -18.237 -7.267 23.133 1.00 91.69 107 ASP A C 1
ATOM 833 O O . ASP A 1 107 ? -19.456 -7.110 23.088 1.00 91.69 107 ASP A O 1
ATOM 837 N N . ILE A 1 108 ? -17.394 -6.223 23.109 1.00 93.69 108 ILE A N 1
ATOM 838 C CA . ILE A 1 108 ? -17.816 -4.809 23.165 1.00 93.69 108 ILE A CA 1
ATOM 839 C C . ILE A 1 108 ? -17.625 -4.083 21.839 1.00 93.69 108 ILE A C 1
ATOM 841 O O . ILE A 1 108 ? -18.419 -3.196 21.536 1.00 93.69 108 ILE A O 1
ATOM 845 N N . PHE A 1 109 ? -16.620 -4.452 21.055 1.00 96.06 109 PHE A N 1
ATOM 846 C CA . PHE A 1 109 ? -16.295 -3.828 19.783 1.00 96.06 109 PHE A CA 1
ATOM 847 C C . PHE A 1 109 ? -16.291 -4.857 18.661 1.00 96.06 109 PHE A C 1
ATOM 849 O O . PHE A 1 109 ? -15.934 -6.021 18.851 1.00 96.06 109 PHE A O 1
ATOM 856 N N . GLU A 1 110 ? -16.667 -4.395 17.481 1.00 96.75 110 GLU A N 1
ATOM 857 C CA . GLU A 1 110 ? -16.489 -5.102 16.221 1.00 96.75 110 GLU A CA 1
ATOM 858 C C . GLU A 1 110 ? -15.617 -4.262 15.293 1.00 96.75 110 GLU A C 1
ATOM 860 O O . GLU A 1 110 ? -15.596 -3.037 15.404 1.00 96.75 110 GLU A O 1
ATOM 865 N N . LEU A 1 111 ? -14.870 -4.939 14.428 1.00 97.50 111 LEU A N 1
ATOM 866 C CA . LEU A 1 111 ? -14.010 -4.343 13.417 1.00 97.50 111 LEU A CA 1
ATOM 867 C C . LEU A 1 111 ? -14.438 -4.910 12.072 1.00 97.50 111 LEU A C 1
ATOM 869 O O . LEU A 1 111 ? -14.480 -6.129 11.903 1.00 97.50 111 LEU A O 1
ATOM 873 N N . ASP A 1 112 ? -14.745 -4.024 11.141 1.00 97.94 112 ASP A N 1
ATOM 874 C CA . ASP A 1 112 ? -14.943 -4.383 9.749 1.00 97.94 112 ASP A CA 1
ATOM 875 C C . ASP A 1 112 ? -13.574 -4.541 9.068 1.00 97.94 112 ASP A C 1
ATOM 877 O O . ASP A 1 112 ? -12.763 -3.610 9.036 1.00 97.94 112 ASP A O 1
ATOM 881 N N . GLY A 1 113 ? -13.313 -5.749 8.562 1.00 97.50 113 GLY A N 1
ATOM 882 C CA . GLY A 1 113 ? -12.007 -6.137 8.032 1.00 97.50 113 GLY A CA 1
ATOM 883 C C . GLY A 1 113 ? -11.623 -5.453 6.723 1.00 97.50 113 GLY A C 1
ATOM 884 O O . GLY A 1 113 ? -10.443 -5.418 6.409 1.00 97.50 113 GLY A O 1
ATOM 885 N N . ILE A 1 114 ? -12.573 -4.872 5.988 1.00 96.75 114 ILE A N 1
ATOM 886 C CA . ILE A 1 114 ? -12.308 -4.222 4.695 1.00 96.75 114 ILE A CA 1
ATOM 887 C C . ILE A 1 114 ? -12.217 -2.707 4.880 1.00 96.75 114 ILE A C 1
ATOM 889 O O . ILE A 1 114 ? -11.343 -2.038 4.337 1.00 96.75 114 ILE A O 1
ATOM 893 N N . THR A 1 115 ? -13.135 -2.138 5.656 1.00 97.44 115 THR A N 1
ATOM 894 C CA . THR A 1 115 ? -13.266 -0.683 5.795 1.00 97.44 115 THR A CA 1
ATOM 895 C C . THR A 1 115 ? -12.417 -0.102 6.921 1.00 97.44 115 THR A C 1
ATOM 897 O O . THR A 1 115 ? -12.221 1.114 6.950 1.00 97.44 115 THR A O 1
ATOM 900 N N . GLY A 1 116 ? -11.956 -0.927 7.868 1.00 97.69 116 GLY A N 1
ATOM 901 C CA . GLY A 1 116 ? -11.255 -0.458 9.064 1.00 97.69 116 GLY A CA 1
ATOM 902 C C . GLY A 1 116 ? -12.175 0.262 10.057 1.00 97.69 116 GLY A C 1
ATOM 903 O O . GLY A 1 116 ? -11.711 0.987 10.938 1.00 97.69 116 GLY A O 1
ATOM 904 N N . GLU A 1 117 ? -13.494 0.123 9.933 1.00 98.38 117 GLU A N 1
ATOM 905 C CA . GLU A 1 117 ? -14.423 0.712 10.891 1.00 98.38 117 GLU A CA 1
ATOM 906 C C . GLU A 1 117 ? -14.505 -0.128 12.162 1.00 98.38 117 GLU A C 1
ATOM 908 O O . GLU A 1 117 ? -14.835 -1.311 12.129 1.00 98.38 117 GLU A O 1
ATOM 913 N N . ILE A 1 118 ? -14.257 0.511 13.304 1.00 97.88 118 ILE A N 1
ATOM 914 C CA . ILE A 1 118 ? -14.510 -0.063 14.620 1.00 97.88 118 ILE A CA 1
ATOM 915 C C . ILE A 1 118 ? -15.839 0.485 15.129 1.00 97.88 118 ILE A C 1
ATOM 917 O O . ILE A 1 118 ? -16.039 1.703 15.205 1.00 97.88 118 ILE A O 1
ATOM 921 N N . ARG A 1 119 ? -16.748 -0.411 15.510 1.00 97.44 119 ARG A N 1
ATOM 922 C CA . ARG A 1 119 ? -18.096 -0.082 15.988 1.00 97.44 119 ARG A CA 1
ATOM 923 C C . ARG A 1 119 ? -18.382 -0.712 17.341 1.00 97.44 119 ARG A C 1
ATOM 925 O O . ARG A 1 119 ? -17.749 -1.683 17.757 1.00 97.44 119 ARG A O 1
ATOM 932 N N . VAL A 1 120 ? -19.334 -0.128 18.060 1.00 96.88 120 VAL A N 1
ATOM 933 C CA . VAL A 1 120 ? -19.829 -0.666 19.330 1.00 96.88 120 VAL A CA 1
ATOM 934 C C . VAL A 1 120 ? -20.700 -1.883 19.047 1.00 96.88 120 VAL A C 1
ATOM 936 O O . VAL A 1 120 ? -21.720 -1.771 18.386 1.00 96.88 120 VAL A O 1
ATOM 939 N N . LYS A 1 121 ? -20.353 -3.032 19.612 1.00 94.56 121 LYS A N 1
ATOM 940 C CA . LYS A 1 121 ? -21.141 -4.268 19.557 1.00 94.56 121 LYS A CA 1
ATOM 941 C C . LYS A 1 121 ? -21.936 -4.510 20.842 1.00 94.56 121 LYS A C 1
ATOM 943 O O . LYS A 1 121 ? -23.058 -5.009 20.803 1.00 94.56 121 LYS A O 1
ATOM 948 N N . GLY A 1 122 ? -21.359 -4.155 21.991 1.00 88.06 122 GLY A N 1
ATOM 949 C CA . GLY A 1 122 ? -21.901 -4.457 23.319 1.00 88.06 122 GLY A CA 1
ATOM 950 C C . GLY A 1 122 ? -21.985 -3.241 24.242 1.00 88.06 122 GLY A C 1
ATOM 951 O O . GLY A 1 122 ? -21.582 -2.136 23.892 1.00 88.06 122 GLY A O 1
ATOM 952 N N . LYS A 1 123 ? -22.508 -3.435 25.460 1.00 84.38 123 LYS A N 1
ATOM 953 C CA . LYS A 1 123 ? -22.642 -2.346 26.443 1.00 84.38 123 LYS A CA 1
ATOM 954 C C . LYS A 1 123 ? -21.279 -1.860 26.940 1.00 84.38 123 LYS A C 1
ATOM 956 O O . LYS A 1 123 ? -20.490 -2.628 27.493 1.00 84.38 123 LYS A O 1
ATOM 961 N N . LEU A 1 124 ? -21.069 -0.551 26.858 1.00 80.00 124 LEU A N 1
ATOM 962 C CA . LEU A 1 124 ? -19.900 0.151 27.382 1.00 80.00 124 LEU A CA 1
ATOM 963 C C . LEU A 1 124 ? -20.111 0.489 28.862 1.00 80.00 124 LEU A C 1
ATOM 965 O O . LEU A 1 124 ? -20.246 1.643 29.240 1.00 80.00 124 LEU A O 1
ATOM 969 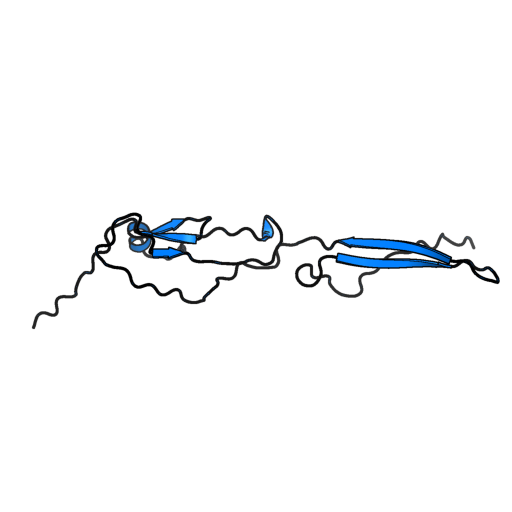N N . THR A 1 125 ? -20.210 -0.506 29.742 1.00 69.38 125 THR A N 1
ATOM 970 C CA . THR A 1 125 ? -20.425 -0.194 31.164 1.00 69.38 125 THR A CA 1
AT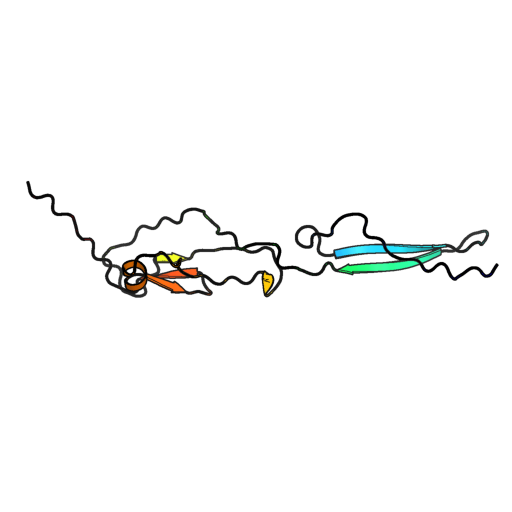OM 971 C C . THR A 1 125 ? -19.129 0.297 31.806 1.00 69.38 125 THR A C 1
ATOM 973 O O . THR A 1 125 ? -18.180 -0.479 31.969 1.00 69.38 125 THR A O 1
ATOM 976 N N . SER A 1 126 ? -19.103 1.561 32.239 1.00 58.72 126 SER A N 1
ATOM 977 C CA . SER A 1 126 ? -18.097 2.035 33.184 1.00 58.72 126 SER A CA 1
ATOM 978 C C . SER A 1 126 ? -18.422 1.449 34.563 1.00 58.72 126 SER A C 1
ATOM 980 O O . SER A 1 126 ? -19.470 1.694 35.160 1.00 58.72 126 SER A O 1
ATOM 982 N N . ARG A 1 127 ? -17.534 0.615 35.111 1.00 58.06 127 ARG A N 1
ATOM 983 C CA . ARG A 1 127 ? -17.575 0.379 36.555 1.00 58.06 127 ARG A CA 1
ATOM 984 C C . ARG A 1 127 ? -16.895 1.603 37.151 1.00 58.06 127 ARG A C 1
ATOM 986 O O . ARG A 1 127 ? -15.673 1.624 37.233 1.00 58.06 127 ARG A O 1
ATOM 993 N N . LYS A 1 128 ? -17.654 2.644 37.516 1.00 50.72 128 LYS A N 1
ATOM 994 C CA . LYS A 1 128 ? -17.109 3.668 38.416 1.00 50.72 128 LYS A CA 1
ATOM 995 C C . LYS A 1 128 ? -16.620 2.917 39.647 1.00 50.72 128 LYS A C 1
ATOM 997 O O . LYS A 1 128 ? -17.422 2.298 40.350 1.00 50.72 128 LYS A O 1
ATOM 1002 N N . GLN A 1 129 ? -15.309 2.895 39.852 1.00 43.53 129 GLN A N 1
ATOM 1003 C CA . GLN A 1 129 ? -14.722 2.432 41.095 1.00 43.53 129 GLN A CA 1
ATOM 1004 C C . GLN A 1 129 ? -15.293 3.369 42.159 1.00 43.53 129 GLN A C 1
ATOM 1006 O O . GLN A 1 129 ? -14.943 4.545 42.213 1.00 43.53 129 GLN A O 1
ATOM 1011 N N . ARG A 1 130 ? -16.307 2.902 42.893 1.00 41.44 130 ARG A N 1
ATOM 1012 C CA . ARG A 1 130 ? -16.862 3.649 44.015 1.00 41.44 130 ARG A CA 1
ATOM 1013 C C . ARG A 1 130 ? -15.729 3.751 45.028 1.00 41.44 130 ARG A C 1
ATOM 1015 O O . ARG A 1 130 ? -15.411 2.760 45.675 1.00 41.44 130 ARG A O 1
ATOM 1022 N N . TYR A 1 131 ? -15.097 4.917 45.109 1.00 37.12 131 TYR A N 1
ATOM 1023 C CA . TYR A 1 131 ? -14.333 5.300 46.284 1.00 37.12 131 TYR A CA 1
ATOM 1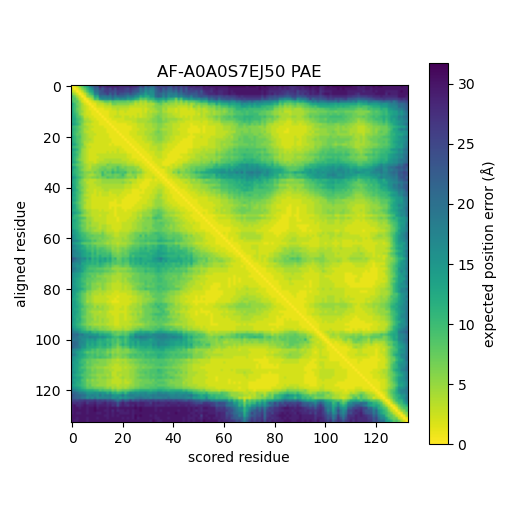024 C C . TYR A 1 131 ? -15.349 5.384 47.427 1.00 37.12 131 TYR A C 1
ATOM 1026 O O . TYR A 1 131 ? -16.173 6.294 47.468 1.00 37.12 131 TYR A O 1
ATOM 1034 N N . THR A 1 132 ? -15.394 4.358 48.270 1.00 40.34 132 THR A N 1
ATOM 1035 C CA . THR A 1 132 ? -16.009 4.460 49.595 1.00 40.34 132 THR A CA 1
ATOM 1036 C C . THR A 1 132 ? -15.037 5.212 50.496 1.00 40.34 132 THR A C 1
ATOM 1038 O O . THR A 1 132 ? -13.858 4.858 50.521 1.00 40.34 132 THR A O 1
ATOM 1041 N N . ASN A 1 133 ? -15.551 6.259 51.154 1.00 39.91 133 ASN A N 1
ATOM 1042 C CA . ASN A 1 133 ? -14.884 7.011 52.223 1.00 39.91 133 ASN A CA 1
ATOM 1043 C C . ASN A 1 133 ? -14.430 6.106 53.370 1.00 39.91 133 ASN A C 1
ATOM 1045 O O . ASN A 1 133 ? -15.118 5.086 53.612 1.00 39.91 133 ASN A O 1
#

Solvent-accessible surface area (backbone atoms only — not comparable to full-atom values): 8829 Å² total; per-residue (Å²): 132,82,80,70,81,84,73,89,77,91,76,86,88,64,87,84,50,43,90,83,50,41,67,47,81,46,76,50,74,48,72,55,93,51,89,82,59,53,74,50,80,45,83,43,79,46,74,49,75,79,62,79,79,66,65,77,41,61,82,58,98,74,89,84,81,89,76,65,58,81,52,54,64,70,38,78,70,49,71,54,58,65,51,40,82,34,62,70,79,60,28,59,70,78,50,75,82,64,94,84,61,59,69,68,53,70,56,28,37,44,69,41,36,76,71,32,37,31,24,28,60,29,83,48,76,78,78,74,79,76,82,75,132

pLDDT: mean 90.13, std 14.24, range [37.12, 98.38]

Foldseek 3Di:
DDPPPPDDDDDDPDDDDCLVPQKDWDKDKDWDPDVVIDIDIDIDIDGDDWDLPWDKAWPDPDDDFDDDLPDDFFAWGDATDTFTSTDDPSTAFFDDDDPPDDVVCVCFWDADGRGRTITGHDGSDDPPPPPDD

Organism: NCBI:txid188132

Sequence (133 aa):
EREEDKIPFLVLKKSLDREVKSEHRLVLTALDGGTPSRSGNLNLTITVLDVNDNRPVFSSDIYTVSLNENAPPGSLVIKINATDSDEGLNGEIEYTFGKTQKKKVYDIFELDGITGEIRVKGKLTSRKQRYTN

Nearest PDB structures (foldseek):
  4zpm-assembly1_A  TM=9.260E-01  e=3.206E-11  Mus musculus
  4zi8-assembly1_A  TM=8.765E-01  e=1.715E-11  Mus musculus
  6vft-assembly1_C  TM=9.202E-01  e=3.029E-11  Homo sapiens
  6vft-assembly2_D  TM=9.035E-01  e=2.703E-11  Homo sapiens
  6vft-assembly1_A  TM=9.036E-01  e=3.394E-11  Homo sapiens

Secondary structure (DSSP, 8-state):
-------------S---TTT-SEEEEEEEEE-S-SS--EEEEEEEEEPPP-S----EES-S-------TTPPTT-EEEE--EE--S-GGGG-------TT--HHHHHHEEE-TTT-EEEE-S-----------

Mean predicted aligned error: 7.95 Å